Protein AF-A0A7Z9RYM2-F1 (afdb_monomer)

Structure (mmCIF, N/CA/C/O backbone):
data_AF-A0A7Z9RYM2-F1
#
_entry.id   AF-A0A7Z9RYM2-F1
#
loop_
_atom_site.group_PDB
_atom_site.id
_atom_site.type_symbol
_atom_site.label_atom_id
_atom_site.label_alt_id
_atom_site.label_comp_id
_atom_site.label_asym_id
_atom_site.label_entity_id
_atom_site.label_seq_id
_atom_site.pdbx_PDB_ins_code
_atom_site.Cartn_x
_atom_site.Cartn_y
_atom_site.Cartn_z
_atom_site.occupancy
_atom_site.B_iso_or_equiv
_atom_site.auth_seq_id
_atom_site.auth_comp_id
_atom_site.auth_asym_id
_atom_site.auth_atom_id
_atom_site.pdbx_PDB_model_num
ATOM 1 N N . MET A 1 1 ? 6.561 65.358 27.056 1.00 36.00 1 MET A N 1
ATOM 2 C CA . MET A 1 1 ? 5.420 65.462 26.122 1.00 36.00 1 MET A CA 1
ATOM 3 C C . MET A 1 1 ? 5.930 65.023 24.764 1.00 36.00 1 MET A C 1
ATOM 5 O O . MET A 1 1 ? 6.802 65.693 24.247 1.00 36.00 1 MET A O 1
ATOM 9 N N . THR A 1 2 ? 5.542 63.926 24.139 1.00 39.34 2 THR A N 1
ATOM 10 C CA . THR A 1 2 ? 4.632 62.817 24.451 1.00 39.34 2 THR A CA 1
ATOM 11 C C . THR A 1 2 ? 4.900 61.859 23.296 1.00 39.34 2 THR A C 1
ATOM 13 O O . THR A 1 2 ? 4.709 62.252 22.144 1.00 39.34 2 THR A O 1
ATOM 16 N N . GLU A 1 3 ? 5.381 60.656 23.595 1.00 46.50 3 GLU A N 1
ATOM 17 C CA . GLU A 1 3 ? 5.352 59.532 22.663 1.00 46.50 3 GLU A CA 1
ATOM 18 C C . GLU A 1 3 ? 3.903 59.323 22.202 1.00 46.50 3 GLU A C 1
ATOM 20 O O . GLU A 1 3 ? 2.984 59.235 23.017 1.00 46.50 3 GLU A O 1
ATOM 25 N N . LYS A 1 4 ? 3.683 59.285 20.887 1.00 50.16 4 LYS A N 1
ATOM 26 C CA . LYS A 1 4 ? 2.487 58.695 20.274 1.00 50.16 4 LYS A CA 1
ATOM 27 C C . LYS A 1 4 ? 2.997 57.466 19.523 1.00 50.16 4 LYS A C 1
ATOM 29 O O . LYS A 1 4 ? 3.645 57.612 18.495 1.00 50.16 4 LYS A O 1
ATOM 34 N N . ASN A 1 5 ? 3.023 56.318 20.195 1.00 50.38 5 ASN A N 1
ATOM 35 C CA . ASN A 1 5 ? 1.944 55.324 20.236 1.00 50.38 5 ASN A CA 1
ATOM 36 C C . ASN A 1 5 ? 1.678 54.725 18.841 1.00 50.38 5 ASN A C 1
ATOM 38 O O . ASN A 1 5 ? 0.742 55.118 18.147 1.00 50.38 5 ASN A O 1
ATOM 42 N N . GLN A 1 6 ? 2.556 53.796 18.442 1.00 50.62 6 GLN A N 1
ATOM 43 C CA . GLN A 1 6 ? 2.330 52.848 17.342 1.00 50.62 6 GLN A CA 1
ATOM 44 C C . GLN A 1 6 ? 1.588 51.581 17.813 1.00 50.62 6 GLN A C 1
ATOM 46 O O . GLN A 1 6 ? 1.206 50.759 16.984 1.00 50.62 6 GLN A O 1
ATOM 51 N N . ASP A 1 7 ? 1.315 51.445 19.114 1.00 54.62 7 ASP A N 1
ATOM 52 C CA . ASP A 1 7 ? 0.706 50.245 19.703 1.00 54.62 7 ASP A CA 1
ATOM 53 C C . ASP A 1 7 ? -0.801 50.132 19.406 1.00 54.62 7 ASP A C 1
ATOM 55 O O . ASP A 1 7 ? -1.383 49.052 19.439 1.00 54.62 7 ASP A O 1
ATOM 59 N N . SER A 1 8 ? -1.441 51.231 18.997 1.00 55.75 8 SER A N 1
ATOM 60 C CA . SER A 1 8 ? -2.890 51.280 18.761 1.00 55.75 8 SER A CA 1
ATOM 61 C C . SER A 1 8 ? -3.379 50.564 17.488 1.00 55.75 8 SER A C 1
ATOM 63 O O . SER A 1 8 ? -4.587 50.365 17.349 1.00 55.75 8 SER A O 1
ATOM 65 N N . LEU A 1 9 ? -2.497 50.208 16.547 1.00 42.03 9 LEU A N 1
ATOM 66 C CA . LEU A 1 9 ? -2.886 49.533 15.295 1.00 42.03 9 LEU A CA 1
ATOM 67 C C . LEU A 1 9 ? -2.979 48.007 15.448 1.00 42.03 9 LEU A C 1
ATOM 69 O O . LEU A 1 9 ? -3.822 47.385 14.805 1.00 42.03 9 LEU A O 1
ATOM 73 N N . TRP A 1 10 ? -2.174 47.420 16.337 1.00 45.66 10 TRP A N 1
ATOM 74 C CA . TRP A 1 10 ? -2.182 45.979 16.605 1.00 45.66 10 TRP A CA 1
ATOM 75 C C . TRP A 1 10 ? -3.321 45.556 17.539 1.00 45.66 10 TRP A C 1
ATOM 77 O O . TRP A 1 10 ? -3.885 44.481 17.354 1.00 45.66 10 TRP A O 1
ATOM 87 N N . ASP A 1 11 ? -3.737 46.424 18.466 1.00 50.88 11 ASP A N 1
ATOM 88 C CA . ASP A 1 11 ? -4.867 46.151 19.368 1.00 50.88 11 ASP A CA 1
ATOM 89 C C . ASP A 1 11 ? -6.241 46.220 18.672 1.00 50.88 11 ASP A C 1
ATOM 91 O O . ASP A 1 11 ? -7.191 45.562 19.100 1.00 50.88 11 ASP A O 1
ATOM 95 N N . ALA A 1 12 ? -6.363 46.982 17.577 1.00 46.72 12 ALA A N 1
ATOM 96 C CA . ALA A 1 12 ? -7.611 47.116 16.816 1.00 46.72 12 ALA A CA 1
ATOM 97 C C . ALA A 1 12 ? -7.874 45.934 15.863 1.00 46.72 12 ALA A C 1
ATOM 99 O O . ALA A 1 12 ? -9.014 45.700 15.452 1.00 46.72 12 ALA A O 1
ATOM 100 N N . MET A 1 13 ? -6.838 45.167 15.515 1.00 40.31 13 MET A N 1
ATOM 101 C CA . MET A 1 13 ? -6.955 43.995 14.651 1.00 40.31 13 MET A CA 1
ATOM 102 C C . MET A 1 13 ? -7.180 42.756 15.518 1.00 40.31 13 MET A C 1
ATOM 104 O O . MET A 1 13 ? -6.253 42.049 15.904 1.00 40.31 13 MET A O 1
ATOM 108 N N . GLY A 1 14 ? -8.453 42.535 15.858 1.00 40.47 14 GLY A N 1
ATOM 109 C CA . GLY A 1 14 ? -8.931 41.426 16.676 1.00 40.47 14 GLY A CA 1
ATOM 110 C C . GLY A 1 14 ? -8.252 40.090 16.358 1.00 40.47 14 GLY A C 1
ATOM 111 O O . GLY A 1 14 ? -8.149 39.665 15.210 1.00 40.47 14 GLY A O 1
ATOM 112 N N . LYS A 1 15 ? -7.807 39.435 17.432 1.00 49.34 15 LYS A N 1
ATOM 113 C CA . LYS A 1 15 ? -7.176 38.115 17.491 1.00 49.34 15 LYS A C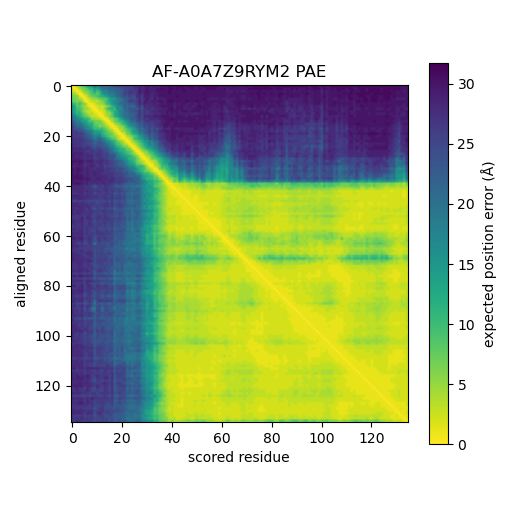A 1
ATOM 114 C C . LYS A 1 15 ? -7.877 37.078 16.599 1.00 49.34 15 LYS A C 1
ATOM 116 O O . LYS A 1 15 ? -8.761 36.361 17.058 1.00 49.34 15 LYS A O 1
ATOM 121 N N . VAL A 1 16 ? -7.385 36.895 15.379 1.00 40.94 16 VAL A N 1
ATOM 122 C CA . VAL A 1 16 ? -7.433 35.600 14.679 1.00 40.94 16 VAL A CA 1
ATOM 123 C C . VAL A 1 16 ? -6.015 35.037 14.692 1.00 40.94 16 VAL A C 1
ATOM 125 O O . VAL A 1 16 ? -5.371 34.821 13.673 1.00 40.94 16 VAL A O 1
ATOM 128 N N . GLY A 1 17 ? -5.483 34.894 15.907 1.00 33.31 17 GLY A N 1
ATOM 129 C CA . GLY A 1 17 ? -4.212 34.231 16.142 1.00 33.31 17 GLY A CA 1
ATOM 130 C C . GLY A 1 17 ? -4.414 32.731 15.995 1.00 33.31 17 GLY A C 1
ATOM 131 O O . GLY A 1 17 ? -5.124 32.119 16.795 1.00 33.31 17 GLY A O 1
ATOM 132 N N . PHE A 1 18 ? -3.792 32.155 14.968 1.00 36.81 18 PHE A N 1
ATOM 133 C CA . PHE A 1 18 ? -3.482 30.733 14.888 1.00 36.81 18 PHE A CA 1
ATOM 134 C C . PHE A 1 18 ? -2.916 30.305 16.247 1.00 36.81 18 PHE A C 1
ATOM 136 O O . PHE A 1 18 ? -1.897 30.837 16.689 1.00 36.81 18 PHE A O 1
ATOM 143 N N . ARG A 1 19 ? -3.627 29.428 16.967 1.00 32.28 19 ARG A N 1
ATOM 144 C CA . ARG A 1 19 ? -3.173 28.935 18.269 1.00 32.28 19 ARG A CA 1
ATOM 145 C C . ARG A 1 19 ? -1.926 28.088 18.038 1.00 32.28 19 ARG A C 1
ATOM 147 O O . ARG A 1 19 ? -2.026 26.890 17.810 1.00 32.28 19 ARG A O 1
ATOM 154 N N . SER A 1 20 ? -0.756 28.710 18.119 1.00 36.84 20 SER A N 1
ATOM 155 C CA . SER A 1 20 ? 0.515 28.023 18.303 1.00 36.84 20 SER A CA 1
ATOM 156 C C . SER A 1 20 ? 0.558 27.478 19.732 1.00 36.84 20 SER A C 1
ATOM 158 O O . SER A 1 20 ? 1.151 28.073 20.631 1.00 36.84 20 SER A O 1
ATOM 160 N N . GLY A 1 21 ? -0.146 26.369 19.963 1.00 35.84 21 GLY A N 1
ATOM 161 C CA . GLY A 1 21 ? 0.279 25.426 20.990 1.00 35.84 21 GLY A CA 1
ATOM 162 C C . GLY A 1 21 ? 1.589 24.773 20.536 1.00 35.84 21 GLY A C 1
ATOM 163 O O . GLY A 1 21 ? 1.847 24.737 19.329 1.00 35.84 21 GLY A O 1
ATOM 164 N N . PRO A 1 22 ? 2.437 24.289 21.454 1.00 28.05 22 PRO A N 1
ATOM 165 C CA . PRO A 1 22 ? 3.637 23.566 21.065 1.00 28.05 22 PRO A CA 1
ATOM 166 C C . PRO A 1 22 ? 3.219 22.354 20.224 1.00 28.05 22 PRO A C 1
ATOM 168 O O . PRO A 1 22 ? 2.550 21.447 20.715 1.00 28.05 22 PRO A O 1
ATOM 171 N N . SER A 1 23 ? 3.572 22.363 18.937 1.00 41.53 23 SER A N 1
ATOM 172 C CA . SER A 1 23 ? 3.578 21.146 18.136 1.00 41.53 23 SER A CA 1
ATOM 173 C C . SER A 1 23 ? 4.709 20.295 18.690 1.00 41.53 23 SER A C 1
ATOM 175 O O . SER A 1 23 ? 5.870 20.698 18.617 1.00 41.53 23 SER A O 1
ATOM 177 N N . ALA A 1 24 ? 4.376 19.147 19.274 1.00 35.91 24 ALA A N 1
ATOM 178 C CA . ALA A 1 24 ? 5.317 18.201 19.874 1.00 35.91 24 ALA A CA 1
ATOM 179 C C . ALA A 1 24 ? 6.258 17.523 18.848 1.00 35.91 24 ALA A C 1
ATOM 181 O O . ALA A 1 24 ? 6.787 16.452 19.110 1.00 35.91 24 ALA A O 1
ATOM 182 N N . ALA A 1 25 ? 6.452 18.126 17.673 1.00 37.41 25 ALA A N 1
ATOM 183 C CA . ALA A 1 25 ? 7.192 17.578 16.541 1.00 37.41 25 ALA A CA 1
ATOM 184 C C . ALA A 1 25 ? 8.546 18.276 16.302 1.00 37.41 25 ALA A C 1
ATOM 186 O O . ALA A 1 25 ? 9.075 18.208 15.199 1.00 37.41 25 ALA A O 1
ATOM 187 N N . ALA A 1 26 ? 9.097 19.002 17.283 1.00 35.72 26 ALA A N 1
ATOM 188 C CA . ALA A 1 26 ? 10.312 19.802 17.075 1.00 35.72 26 ALA A CA 1
ATOM 189 C C . ALA A 1 26 ? 11.419 19.608 18.125 1.00 35.72 26 ALA A C 1
ATOM 191 O O . ALA A 1 26 ? 12.342 20.419 18.182 1.00 35.72 26 ALA A O 1
ATOM 192 N N . GLU A 1 27 ? 11.382 18.538 18.921 1.00 30.59 27 GLU A N 1
ATOM 193 C CA . GLU A 1 27 ? 12.503 18.178 19.794 1.00 30.59 27 GLU A CA 1
ATOM 194 C C . GLU A 1 27 ? 12.971 16.760 19.486 1.00 30.59 27 GLU A C 1
ATOM 196 O O . GLU A 1 27 ? 12.289 15.798 19.811 1.00 30.59 27 GLU A O 1
ATOM 201 N N . GLY A 1 28 ? 14.136 16.671 18.832 1.00 37.41 28 GLY A N 1
ATOM 202 C CA . GLY A 1 28 ? 14.939 15.457 18.697 1.00 37.41 28 GLY A CA 1
ATOM 203 C C . GLY A 1 28 ? 14.164 14.241 18.208 1.00 37.41 28 GLY A C 1
ATOM 204 O O . GLY A 1 28 ? 13.765 13.409 19.016 1.00 37.41 28 GLY A O 1
ATOM 205 N N . GLU A 1 29 ? 14.006 14.104 16.890 1.00 40.94 29 GLU A N 1
ATOM 206 C CA . GLU A 1 29 ? 13.533 12.854 16.295 1.00 40.94 29 GLU A CA 1
ATOM 207 C C . GLU A 1 29 ? 14.544 11.743 16.617 1.00 40.94 29 GLU A C 1
ATOM 209 O O . GLU A 1 29 ? 15.560 11.562 15.944 1.00 40.94 29 GLU A O 1
ATOM 214 N N . ASP A 1 30 ? 14.293 11.045 17.722 1.00 37.03 30 ASP A N 1
ATOM 215 C CA . ASP A 1 30 ? 14.949 9.804 18.083 1.00 37.03 30 ASP A CA 1
ATOM 216 C C . ASP A 1 30 ? 14.731 8.830 16.925 1.00 37.03 30 ASP A C 1
ATOM 218 O O . ASP A 1 30 ? 13.631 8.319 16.713 1.00 37.03 30 ASP A O 1
ATOM 222 N N . LEU A 1 31 ? 15.787 8.595 16.143 1.00 40.34 31 LEU A N 1
ATOM 223 C CA . LEU A 1 31 ? 15.778 7.696 14.986 1.00 40.34 31 LEU A CA 1
ATOM 224 C C . LEU A 1 31 ? 15.384 6.255 15.370 1.00 40.34 31 LEU A C 1
ATOM 226 O O . LEU A 1 31 ? 15.121 5.436 14.491 1.00 40.34 31 LEU A O 1
ATOM 230 N N . CYS A 1 32 ? 15.316 5.938 16.668 1.00 39.62 32 CYS A N 1
ATOM 231 C CA . CYS A 1 32 ? 14.784 4.684 17.191 1.00 39.62 32 CYS A CA 1
ATOM 232 C C . CYS A 1 32 ? 13.243 4.601 17.141 1.00 39.62 32 CYS A C 1
ATOM 234 O O . CYS A 1 32 ? 12.702 3.511 17.313 1.00 39.62 32 CYS A O 1
ATOM 236 N N . GLN A 1 33 ? 12.532 5.710 16.889 1.00 37.50 33 GLN A N 1
ATOM 237 C CA . GLN A 1 33 ? 11.066 5.760 16.778 1.00 37.50 33 GLN A CA 1
ATOM 238 C C . GLN A 1 33 ? 10.528 5.530 15.362 1.00 37.50 33 GLN A C 1
ATOM 240 O O . GLN A 1 33 ? 9.332 5.707 15.145 1.00 37.50 33 GLN A O 1
ATOM 245 N N . ILE A 1 34 ? 11.359 5.111 14.399 1.00 41.78 34 ILE A N 1
ATOM 246 C CA . ILE A 1 34 ? 10.860 4.665 13.090 1.00 41.78 34 ILE A CA 1
ATOM 247 C C . ILE A 1 34 ? 9.964 3.440 13.334 1.00 41.78 34 ILE A C 1
ATOM 249 O O . ILE A 1 34 ? 10.485 2.370 13.676 1.00 41.78 34 ILE A O 1
ATOM 253 N N . PRO A 1 35 ? 8.631 3.551 13.192 1.00 43.62 35 PRO A N 1
ATOM 254 C CA . PRO A 1 35 ? 7.759 2.423 13.436 1.00 43.62 35 PRO A CA 1
ATOM 255 C C . PRO A 1 35 ? 7.994 1.418 12.308 1.00 43.62 35 PRO A C 1
ATOM 257 O O . PRO A 1 35 ? 7.864 1.747 11.133 1.00 43.62 35 PRO A O 1
ATOM 260 N N . ASP A 1 36 ? 8.307 0.177 12.675 1.00 52.78 36 ASP A N 1
ATOM 261 C CA . ASP A 1 36 ? 8.213 -0.984 11.784 1.00 52.78 36 ASP A CA 1
ATOM 262 C C . ASP A 1 36 ? 9.314 -1.148 10.710 1.00 52.78 36 ASP A C 1
ATOM 264 O O . ASP A 1 36 ? 9.071 -1.685 9.631 1.00 52.78 36 ASP A O 1
ATOM 268 N N . ALA A 1 37 ? 10.584 -0.867 11.036 1.00 47.84 37 ALA A N 1
ATOM 269 C CA . ALA A 1 37 ? 11.726 -1.400 10.261 1.00 47.84 37 ALA A CA 1
ATOM 270 C C . ALA A 1 37 ? 11.796 -2.957 10.241 1.00 47.84 37 ALA A C 1
ATOM 272 O O . ALA A 1 37 ? 12.763 -3.543 9.750 1.00 47.84 37 ALA A O 1
ATOM 273 N N . GLY A 1 38 ? 10.810 -3.654 10.821 1.00 52.81 38 GLY A N 1
ATOM 274 C CA . GLY A 1 38 ? 10.975 -4.986 11.393 1.00 52.81 38 GLY A CA 1
ATOM 275 C C . GLY A 1 38 ? 10.309 -6.153 10.669 1.00 52.81 38 GLY A C 1
ATOM 276 O O . GLY A 1 38 ? 10.721 -7.285 10.925 1.00 52.81 38 GLY A O 1
ATOM 277 N N . ASN A 1 39 ? 9.332 -5.957 9.773 1.00 67.44 39 ASN A N 1
ATOM 278 C CA . ASN A 1 39 ? 8.543 -7.097 9.270 1.00 67.44 39 ASN A CA 1
ATOM 279 C C . ASN A 1 39 ? 8.612 -7.384 7.760 1.00 67.44 39 ASN A C 1
ATOM 281 O O . ASN A 1 39 ? 7.756 -8.071 7.207 1.00 67.44 39 ASN A O 1
ATOM 285 N N . LEU A 1 40 ? 9.684 -6.960 7.087 1.00 78.44 40 LEU A N 1
ATOM 286 C CA . LEU A 1 40 ? 9.934 -7.304 5.676 1.00 78.44 40 LEU A CA 1
ATOM 287 C C . LEU A 1 40 ? 9.917 -8.816 5.394 1.00 78.44 40 LEU A C 1
ATOM 289 O O . LEU A 1 40 ? 9.597 -9.228 4.284 1.00 78.44 40 LEU A O 1
ATOM 293 N N . LYS A 1 41 ? 10.238 -9.655 6.390 1.00 83.56 41 LYS A N 1
ATOM 294 C CA . LYS A 1 41 ? 10.248 -11.121 6.245 1.00 83.56 41 LYS A CA 1
ATOM 295 C C . LYS A 1 41 ? 8.882 -11.700 5.872 1.00 83.56 41 LYS A C 1
ATOM 297 O O . LYS A 1 41 ? 8.843 -12.692 5.154 1.00 83.56 41 LYS A O 1
ATOM 302 N N . ASN A 1 42 ? 7.797 -11.085 6.343 1.00 87.56 42 ASN A N 1
ATOM 303 C CA . ASN A 1 42 ? 6.428 -11.533 6.080 1.00 87.56 42 ASN A CA 1
ATOM 304 C C . ASN A 1 42 ? 5.757 -10.751 4.941 1.00 87.56 42 ASN A C 1
ATOM 306 O O . ASN A 1 42 ? 4.577 -10.954 4.666 1.00 87.56 42 ASN A O 1
ATOM 310 N N . HIS A 1 43 ? 6.495 -9.860 4.278 1.00 92.00 43 HIS A N 1
ATOM 311 C CA . HIS A 1 43 ? 5.965 -9.052 3.192 1.00 92.00 43 HIS A CA 1
ATOM 312 C C . HIS A 1 43 ? 5.584 -9.944 1.991 1.00 92.00 43 HIS A C 1
ATOM 314 O O . HIS A 1 43 ? 6.415 -10.753 1.564 1.00 92.00 43 HIS A O 1
ATOM 320 N N . PRO A 1 44 ? 4.404 -9.777 1.359 1.00 92.69 44 PRO A N 1
ATOM 321 C CA . PRO A 1 44 ? 3.972 -10.616 0.228 1.00 92.69 44 PRO A CA 1
ATOM 322 C C . PRO A 1 44 ? 4.986 -10.651 -0.925 1.00 92.69 44 PRO A C 1
ATOM 324 O O . PRO A 1 44 ? 5.201 -11.669 -1.581 1.00 92.69 44 PRO A O 1
ATOM 327 N N . TYR A 1 45 ? 5.658 -9.523 -1.145 1.00 94.81 45 TYR A N 1
ATOM 328 C CA . TYR A 1 45 ? 6.659 -9.352 -2.202 1.00 94.81 45 TYR A CA 1
ATOM 329 C C . TYR A 1 45 ? 8.100 -9.695 -1.791 1.00 94.81 45 TYR A C 1
ATOM 331 O O . TYR A 1 45 ? 9.016 -9.508 -2.591 1.00 94.81 45 TYR A O 1
ATOM 339 N N . VAL A 1 46 ? 8.346 -10.204 -0.575 1.00 94.69 46 VAL A N 1
ATOM 340 C CA . VAL A 1 46 ? 9.708 -10.414 -0.031 1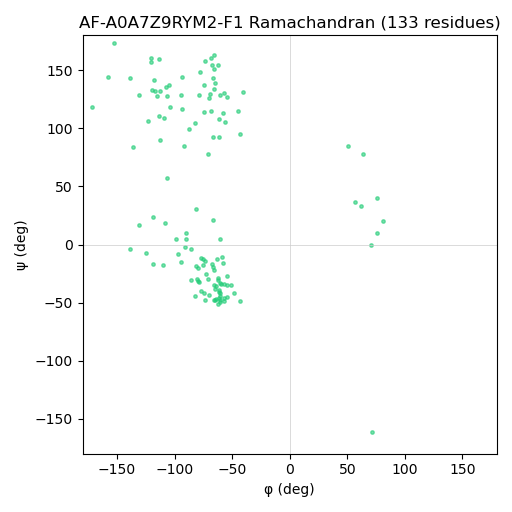.00 94.69 46 VAL A CA 1
ATOM 341 C C . VAL A 1 46 ? 10.631 -11.192 -0.978 1.00 94.69 46 VAL A C 1
ATOM 343 O O . VAL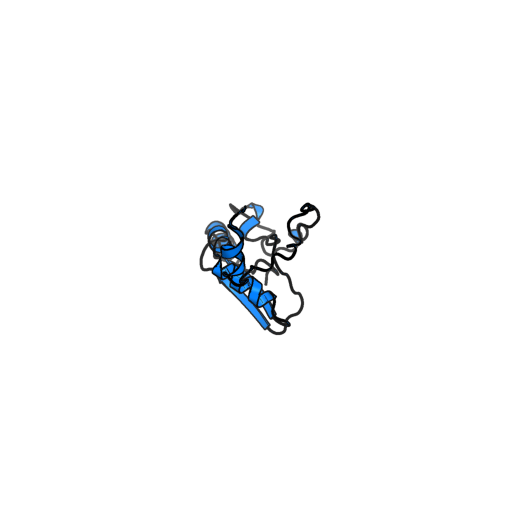 A 1 46 ? 11.817 -10.88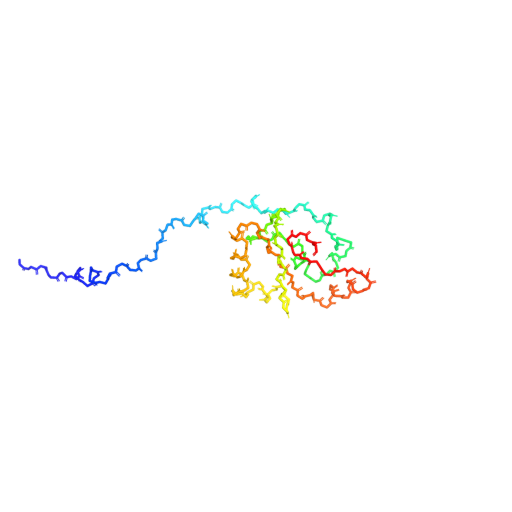5 -1.097 1.00 94.69 46 VAL A O 1
ATOM 346 N N . SER A 1 47 ? 10.076 -12.153 -1.722 1.00 95.38 47 SER A N 1
ATOM 347 C CA . SER A 1 47 ? 10.824 -12.999 -2.659 1.00 95.38 47 SER A CA 1
ATOM 348 C C . SER A 1 47 ? 11.381 -12.258 -3.882 1.00 95.38 47 SER A C 1
ATOM 350 O O . SER A 1 47 ? 12.269 -12.791 -4.550 1.00 95.38 47 SER A O 1
ATOM 352 N N . PHE A 1 48 ? 10.892 -11.051 -4.188 1.00 96.00 48 PHE A N 1
ATOM 353 C CA . PHE A 1 48 ? 11.300 -10.286 -5.371 1.00 96.00 48 PHE A CA 1
ATOM 354 C C . PHE A 1 48 ? 11.507 -8.786 -5.142 1.00 96.00 48 PHE A C 1
ATOM 356 O O . PHE A 1 48 ? 11.992 -8.128 -6.055 1.00 96.00 48 PHE A O 1
ATOM 363 N N . LEU A 1 49 ? 11.244 -8.245 -3.944 1.00 93.19 49 LEU A N 1
ATOM 364 C CA . LEU A 1 49 ? 11.482 -6.826 -3.619 1.00 93.19 49 LEU A CA 1
ATOM 365 C C . LEU A 1 49 ? 12.880 -6.343 -4.039 1.00 93.19 49 LEU A C 1
ATOM 367 O O . LEU A 1 49 ? 13.016 -5.267 -4.605 1.00 93.19 49 LEU A O 1
ATOM 371 N N . HIS A 1 50 ? 13.915 -7.161 -3.825 1.00 92.81 50 HIS A N 1
ATOM 372 C CA . HIS A 1 50 ? 15.307 -6.848 -4.181 1.00 92.81 50 HIS A CA 1
ATOM 373 C C . HIS A 1 50 ? 15.564 -6.672 -5.690 1.00 92.81 50 HIS A C 1
ATOM 375 O O . HIS A 1 50 ? 16.649 -6.242 -6.069 1.00 92.81 50 HIS A O 1
ATOM 381 N N . ARG A 1 51 ? 14.611 -7.052 -6.547 1.00 94.62 51 ARG A N 1
ATOM 382 C CA . ARG A 1 51 ? 14.696 -6.922 -8.010 1.00 94.62 51 ARG A CA 1
ATOM 383 C C . ARG A 1 51 ? 14.058 -5.637 -8.527 1.00 94.62 51 ARG A C 1
ATOM 385 O O . ARG A 1 51 ? 14.272 -5.298 -9.685 1.00 94.62 51 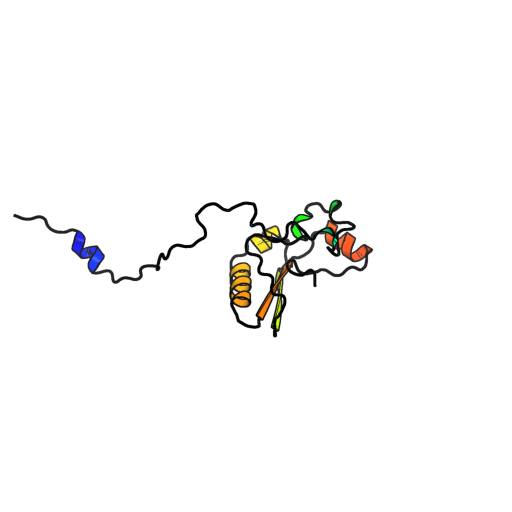ARG A O 1
ATOM 392 N N . LEU A 1 52 ? 13.260 -4.970 -7.695 1.00 95.12 52 LEU A N 1
ATOM 393 C CA . LEU A 1 52 ? 12.549 -3.752 -8.062 1.00 95.12 52 LEU A CA 1
ATOM 394 C C . LEU A 1 52 ? 13.505 -2.558 -8.045 1.00 95.12 52 LEU A C 1
ATOM 396 O O . LEU A 1 52 ? 14.411 -2.492 -7.214 1.00 95.12 52 LEU A O 1
ATOM 400 N N . GLU A 1 53 ? 13.267 -1.580 -8.914 1.00 93.94 53 GLU A N 1
ATOM 401 C CA . GLU A 1 53 ? 14.065 -0.353 -9.005 1.00 93.94 53 GLU A CA 1
ATOM 402 C C . GLU A 1 53 ? 14.031 0.438 -7.693 1.00 93.94 53 GLU A C 1
ATOM 404 O O . GLU A 1 53 ? 15.045 0.971 -7.242 1.00 93.94 53 GLU A O 1
ATOM 409 N N . LYS A 1 54 ? 12.848 0.518 -7.070 1.00 93.94 54 LYS A N 1
ATOM 410 C CA . LYS A 1 54 ? 12.632 1.207 -5.793 1.00 93.94 54 LYS A CA 1
ATOM 411 C C . LYS A 1 54 ? 11.749 0.367 -4.867 1.00 93.94 54 LYS A C 1
ATOM 413 O O . LYS A 1 54 ? 10.542 0.611 -4.798 1.00 93.94 54 LYS A O 1
ATOM 418 N N . PRO A 1 55 ? 12.323 -0.595 -4.121 1.00 92.19 55 PRO A N 1
ATOM 419 C CA . PRO A 1 55 ? 11.553 -1.459 -3.226 1.00 92.19 55 PRO A CA 1
ATOM 420 C C . PRO A 1 55 ? 10.797 -0.677 -2.151 1.00 92.19 55 PRO A C 1
ATOM 422 O O . PRO A 1 55 ? 9.673 -1.040 -1.823 1.00 92.19 55 PRO A O 1
ATOM 425 N N . GLY A 1 56 ? 11.366 0.435 -1.668 1.00 90.81 56 GLY A N 1
ATOM 426 C CA . GLY A 1 56 ? 10.752 1.284 -0.641 1.00 90.81 56 GLY A CA 1
ATOM 427 C C . GLY A 1 56 ? 9.374 1.851 -1.008 1.00 90.81 56 GLY A C 1
ATOM 428 O O . GLY A 1 56 ? 8.645 2.259 -0.117 1.00 90.81 56 GLY A O 1
ATOM 429 N N . ARG A 1 57 ? 8.979 1.828 -2.293 1.00 92.81 57 ARG A N 1
ATOM 430 C CA . ARG A 1 57 ? 7.620 2.199 -2.735 1.00 92.81 57 ARG A CA 1
ATOM 431 C C . ARG A 1 57 ? 6.534 1.248 -2.227 1.00 92.81 57 ARG A C 1
ATOM 433 O O . ARG A 1 57 ? 5.367 1.615 -2.250 1.00 92.81 57 ARG A O 1
ATOM 440 N N . TYR A 1 58 ? 6.907 0.022 -1.861 1.00 93.62 58 TYR A N 1
ATOM 441 C CA . TYR A 1 58 ? 5.964 -1.060 -1.573 1.00 93.62 58 TYR A CA 1
ATOM 442 C C . TYR A 1 58 ? 6.070 -1.578 -0.142 1.00 93.62 58 TYR A C 1
ATOM 444 O O . TYR A 1 58 ? 5.161 -2.254 0.315 1.00 93.62 58 TYR A O 1
ATOM 452 N N . THR A 1 59 ? 7.160 -1.277 0.567 1.00 91.06 59 THR A N 1
ATOM 453 C CA . THR A 1 59 ? 7.415 -1.837 1.901 1.00 91.06 59 THR A CA 1
ATOM 454 C C . THR A 1 59 ? 6.493 -1.278 2.977 1.00 91.06 59 THR A C 1
ATOM 456 O O . THR A 1 59 ? 6.224 -1.976 3.951 1.00 91.06 59 THR A O 1
ATOM 459 N N . GLY A 1 60 ? 6.037 -0.031 2.822 1.00 88.12 60 GLY A N 1
ATOM 460 C CA . GLY A 1 60 ? 5.383 0.719 3.891 1.00 88.12 60 GLY A CA 1
ATOM 461 C C . GLY A 1 60 ? 6.364 1.151 4.989 1.00 88.12 60 GLY A C 1
ATOM 462 O O . GLY A 1 60 ? 7.578 1.181 4.769 1.00 88.12 60 GLY A O 1
ATOM 463 N N . GLY A 1 61 ? 5.827 1.486 6.169 1.00 85.62 61 GLY A N 1
ATOM 464 C CA . GLY A 1 61 ? 6.615 1.900 7.345 1.00 85.62 61 GLY A CA 1
ATOM 465 C C . GLY A 1 61 ? 7.058 3.369 7.345 1.00 85.62 61 GLY A C 1
ATOM 466 O O . GLY A 1 61 ? 8.020 3.736 8.012 1.00 85.62 61 GLY A O 1
ATOM 467 N N . GLU A 1 62 ? 6.391 4.223 6.570 1.00 86.25 62 GLU A N 1
ATOM 468 C CA . GLU A 1 62 ? 6.705 5.652 6.515 1.00 86.25 62 GLU A CA 1
ATOM 469 C C . GLU A 1 62 ? 6.429 6.378 7.831 1.00 86.25 62 GLU A C 1
ATOM 471 O O . GLU A 1 62 ? 5.475 6.079 8.554 1.00 86.25 62 GLU A O 1
ATOM 476 N N . LEU A 1 63 ? 7.205 7.437 8.068 1.00 79.44 63 LEU A N 1
ATOM 477 C CA . LEU A 1 63 ? 6.880 8.429 9.082 1.00 79.44 63 LEU A CA 1
ATOM 478 C C . LEU A 1 63 ? 5.490 9.019 8.784 1.00 79.44 63 LEU A C 1
ATOM 480 O O . LEU A 1 63 ? 5.228 9.447 7.657 1.00 79.44 63 LEU A O 1
ATOM 484 N N . HIS A 1 64 ? 4.628 9.060 9.803 1.00 82.56 64 HIS A N 1
ATOM 485 C CA . HIS A 1 64 ? 3.201 9.430 9.737 1.00 82.56 64 HIS A CA 1
ATOM 486 C C . HIS A 1 64 ? 2.253 8.372 9.152 1.00 82.56 64 HIS A C 1
ATOM 488 O O . HIS A 1 64 ? 1.078 8.665 8.926 1.00 82.56 64 HIS A O 1
ATOM 494 N N . SER A 1 65 ? 2.723 7.143 8.935 1.00 86.69 65 SER A N 1
ATOM 495 C CA . SER A 1 65 ? 1.828 6.021 8.667 1.00 86.69 65 SER A CA 1
ATOM 496 C C . SER A 1 65 ? 1.038 5.656 9.929 1.00 86.69 65 SER A C 1
ATOM 498 O O . SER A 1 65 ? 1.607 5.465 11.005 1.00 86.69 65 SER A O 1
ATOM 500 N N . VAL A 1 66 ? -0.281 5.555 9.799 1.00 89.44 66 VAL A N 1
ATOM 501 C CA . VAL A 1 66 ? -1.205 5.134 10.851 1.00 89.44 66 VAL A CA 1
ATOM 502 C C . VAL A 1 66 ? -1.637 3.699 10.577 1.00 89.44 66 VAL A C 1
ATOM 504 O O . VAL A 1 66 ? -2.276 3.406 9.569 1.00 89.44 66 VAL A O 1
ATOM 507 N N . LYS A 1 67 ? -1.324 2.797 11.509 1.00 88.38 67 LYS A N 1
ATOM 508 C CA . LYS A 1 67 ? -1.714 1.386 11.444 1.00 88.38 67 LYS A CA 1
ATOM 509 C C . LYS A 1 67 ? -2.703 1.071 12.560 1.00 88.38 67 LYS A C 1
ATOM 511 O O . LYS A 1 67 ? -2.331 1.042 13.730 1.00 88.38 67 LYS A O 1
ATOM 516 N N . LYS A 1 68 ? -3.961 0.817 12.192 1.00 88.88 68 LYS A N 1
ATOM 517 C CA . LYS A 1 68 ? -5.023 0.387 13.117 1.00 88.88 68 LYS A CA 1
ATOM 518 C C . LYS A 1 68 ? -5.326 -1.095 12.907 1.00 88.88 68 LYS A C 1
ATOM 520 O O . LYS A 1 68 ? -5.567 -1.517 11.779 1.00 88.88 68 LYS A O 1
ATOM 525 N N . GLN A 1 69 ? -5.306 -1.888 13.978 1.00 82.44 69 GLN A N 1
ATOM 526 C CA . GLN A 1 69 ? -5.652 -3.314 13.898 1.00 82.44 69 GLN A CA 1
ATOM 527 C C . GLN A 1 69 ? -7.167 -3.524 13.815 1.00 82.44 69 GLN A C 1
ATOM 529 O O . GLN A 1 69 ? -7.628 -4.336 13.017 1.00 82.44 69 GLN A O 1
ATOM 534 N N . GLU A 1 70 ? -7.928 -2.744 14.580 1.00 85.69 70 GLU A N 1
ATOM 535 C CA . GLU A 1 70 ? -9.381 -2.853 14.685 1.00 85.69 70 GLU A CA 1
ATOM 536 C C . GLU A 1 70 ? -10.056 -1.623 14.068 1.00 85.69 70 GLU A C 1
ATOM 538 O O . GLU A 1 70 ? -9.653 -0.485 14.321 1.00 85.69 70 GLU A O 1
ATOM 543 N N . ALA A 1 71 ? -11.062 -1.863 13.227 1.00 93.06 71 ALA A N 1
ATOM 544 C CA . ALA A 1 71 ? -11.924 -0.844 12.641 1.00 93.06 71 ALA A CA 1
ATOM 545 C C . ALA A 1 71 ? -13.254 -1.470 12.204 1.00 93.06 71 ALA A C 1
ATOM 547 O O . ALA A 1 71 ? -13.287 -2.599 11.716 1.00 93.06 71 ALA A O 1
ATOM 548 N N . GLU A 1 72 ? -14.336 -0.714 12.347 1.00 96.56 72 GLU A N 1
ATOM 549 C CA . GLU A 1 72 ? -15.668 -1.055 11.845 1.00 96.56 72 GLU A CA 1
ATOM 550 C C . GLU A 1 72 ? -15.782 -0.779 10.340 1.00 96.56 72 GLU A C 1
ATOM 552 O O . GLU A 1 72 ? -16.471 -1.499 9.618 1.00 96.56 72 GLU A O 1
ATOM 557 N N . LEU A 1 73 ? -15.072 0.246 9.854 1.00 96.38 73 LEU A N 1
ATOM 558 C CA . LEU A 1 73 ? -15.041 0.640 8.450 1.00 96.38 73 LEU A CA 1
ATOM 559 C C . LEU A 1 73 ? -13.600 0.821 7.969 1.00 96.38 73 LEU A C 1
ATOM 561 O O . LEU A 1 73 ? -12.816 1.550 8.575 1.00 96.38 73 LEU A O 1
ATOM 565 N N . SER A 1 74 ? -13.264 0.176 6.852 1.00 95.88 74 SER A N 1
ATOM 566 C CA . SER A 1 74 ? -11.939 0.264 6.233 1.00 95.88 74 SER A CA 1
ATOM 567 C C . SER A 1 74 ? -12.015 0.922 4.858 1.00 95.88 74 SER A C 1
ATOM 569 O O . SER A 1 74 ? -12.779 0.494 3.994 1.00 95.88 74 SER A O 1
ATOM 571 N N . PHE A 1 75 ? -11.196 1.950 4.654 1.00 96.75 75 PHE A N 1
ATOM 572 C CA . PHE A 1 75 ? -10.983 2.619 3.379 1.00 96.75 75 PHE A CA 1
ATOM 573 C C . PHE A 1 75 ? -9.634 2.220 2.796 1.00 96.75 75 PHE A C 1
ATOM 575 O O . PHE A 1 75 ? -8.618 2.242 3.489 1.00 96.75 75 PHE A O 1
ATOM 582 N N . LEU A 1 76 ? -9.616 1.954 1.493 1.00 96.69 76 LEU A N 1
ATOM 583 C CA . LEU A 1 76 ? -8.391 1.894 0.709 1.00 96.69 76 LEU A CA 1
ATOM 584 C C . LEU A 1 76 ? -8.355 3.106 -0.219 1.00 96.69 76 LEU A C 1
ATOM 586 O O . LEU A 1 76 ? -9.125 3.205 -1.175 1.00 96.69 76 LEU A O 1
ATOM 590 N N . LEU A 1 77 ? -7.471 4.047 0.082 1.00 96.94 77 LEU A N 1
ATOM 591 C CA . LEU A 1 77 ? -7.221 5.208 -0.750 1.00 96.94 77 LEU A CA 1
ATOM 592 C C . LEU A 1 77 ? -6.263 4.804 -1.870 1.00 96.94 77 LEU A C 1
ATOM 594 O O . LEU A 1 77 ? -5.067 4.624 -1.647 1.00 96.94 77 LEU A O 1
ATOM 598 N N . ALA A 1 78 ? -6.802 4.651 -3.078 1.00 96.81 78 ALA A N 1
ATOM 599 C CA . ALA A 1 78 ? -6.027 4.333 -4.270 1.00 96.81 78 ALA A CA 1
ATOM 600 C C . ALA A 1 78 ? -5.644 5.609 -5.023 1.00 96.81 78 ALA A C 1
ATOM 602 O O . ALA A 1 78 ? -6.512 6.335 -5.513 1.00 96.81 78 ALA A O 1
ATOM 603 N N . PHE A 1 79 ? -4.345 5.882 -5.123 1.00 96.94 79 PHE A N 1
ATOM 604 C CA . PHE A 1 79 ? -3.829 6.985 -5.923 1.00 96.94 79 PHE A CA 1
ATOM 605 C C . PHE A 1 79 ? -3.443 6.483 -7.325 1.00 96.94 79 PHE A C 1
ATOM 607 O O . PHE A 1 79 ? -2.697 5.507 -7.431 1.00 96.94 79 PHE A O 1
ATOM 614 N N . PRO A 1 80 ? -3.912 7.125 -8.412 1.00 95.69 80 PRO A N 1
ATOM 615 C CA . PRO A 1 80 ? -3.754 6.623 -9.779 1.00 95.69 80 PRO A CA 1
ATOM 616 C C . PRO A 1 80 ? -2.372 6.932 -10.386 1.00 95.69 80 PRO A C 1
ATOM 618 O O . PRO A 1 80 ? -2.259 7.141 -11.589 1.00 95.69 80 PRO A O 1
ATOM 621 N N . ASP A 1 81 ? -1.328 7.005 -9.564 1.00 96.06 81 ASP A N 1
ATOM 622 C CA . ASP A 1 81 ? 0.044 7.280 -9.994 1.00 96.06 81 ASP A CA 1
ATOM 623 C C . ASP A 1 81 ? 1.038 6.652 -9.009 1.00 96.06 81 ASP A C 1
ATOM 625 O O . ASP A 1 81 ? 0.651 6.125 -7.959 1.00 96.06 81 ASP A O 1
ATOM 629 N N . VAL A 1 82 ? 2.322 6.716 -9.347 1.00 94.25 82 VAL A N 1
ATOM 630 C CA . VAL A 1 82 ? 3.407 6.175 -8.538 1.00 94.25 82 VAL A CA 1
ATOM 631 C C . VAL A 1 82 ? 3.508 6.856 -7.182 1.00 94.25 82 VAL A C 1
ATOM 633 O O . VAL A 1 82 ? 3.168 8.029 -6.994 1.00 94.25 82 VAL A O 1
ATOM 636 N N . TYR A 1 83 ? 4.064 6.096 -6.246 1.00 94.38 83 TYR A N 1
ATOM 637 C CA . TYR A 1 83 ? 4.295 6.483 -4.863 1.00 94.38 83 TYR A CA 1
ATOM 638 C C . TYR A 1 83 ? 4.857 7.903 -4.701 1.00 94.38 83 TYR A C 1
ATOM 640 O O . TYR A 1 83 ? 4.316 8.687 -3.932 1.00 94.38 83 TYR A O 1
ATOM 648 N N . GLU A 1 84 ? 5.893 8.288 -5.446 1.00 92.75 84 GLU A N 1
ATOM 649 C CA . GLU A 1 84 ? 6.519 9.608 -5.293 1.00 92.75 84 GLU A CA 1
ATOM 650 C C . GLU A 1 84 ? 5.583 10.774 -5.646 1.00 92.75 84 GLU A C 1
ATOM 652 O O . GLU A 1 84 ? 5.616 11.825 -4.995 1.00 92.75 84 GLU A O 1
ATOM 657 N N . ILE A 1 85 ? 4.728 10.582 -6.654 1.00 94.25 85 ILE A N 1
ATOM 658 C CA . ILE A 1 85 ? 3.744 11.585 -7.068 1.00 94.25 85 ILE A CA 1
ATOM 659 C C . ILE A 1 85 ? 2.624 11.649 -6.032 1.00 94.25 85 ILE A C 1
ATOM 661 O O . ILE A 1 85 ? 2.294 12.727 -5.533 1.00 94.25 85 ILE A O 1
ATOM 665 N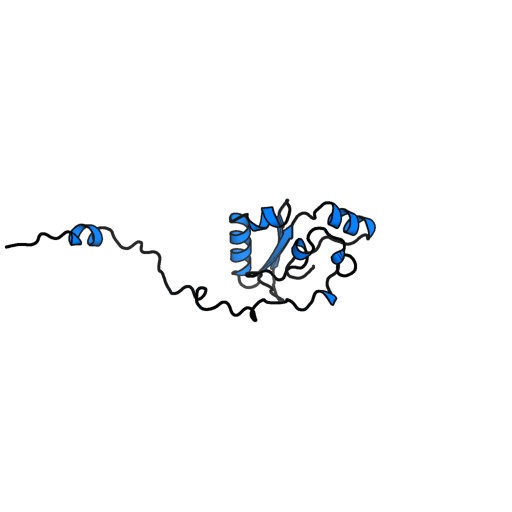 N . GLY A 1 86 ? 2.095 10.493 -5.634 1.00 93.00 86 GLY A N 1
ATOM 666 C CA . GLY A 1 86 ? 1.019 10.418 -4.654 1.00 93.00 86 GLY A CA 1
ATOM 667 C C . GLY A 1 86 ? 1.428 10.882 -3.251 1.00 93.00 86 GLY A C 1
ATOM 668 O O . GLY A 1 86 ? 0.659 11.563 -2.574 1.00 93.00 86 GLY A O 1
ATOM 669 N N . MET A 1 87 ? 2.666 10.628 -2.831 1.00 90.12 87 MET A N 1
ATOM 670 C CA . MET A 1 87 ? 3.220 11.150 -1.578 1.00 90.12 87 MET A CA 1
ATOM 671 C C . MET A 1 87 ? 3.401 12.661 -1.577 1.00 90.12 87 MET A C 1
ATOM 673 O O . MET A 1 87 ? 3.486 13.264 -0.511 1.00 90.12 87 MET A O 1
ATOM 677 N N . SER A 1 88 ? 3.439 13.305 -2.736 1.00 91.12 88 SER A N 1
ATOM 678 C CA . SER A 1 88 ? 3.496 14.764 -2.827 1.00 91.12 88 SER A CA 1
ATOM 679 C C . SER A 1 88 ? 2.097 15.394 -2.903 1.00 91.12 88 SER A C 1
ATOM 681 O O . SER A 1 88 ? 1.967 16.618 -2.897 1.00 91.12 88 SER A O 1
ATOM 683 N N . HIS A 1 89 ? 1.031 14.583 -2.921 1.00 95.00 89 HIS A N 1
ATOM 684 C CA . HIS A 1 89 ? -0.341 15.050 -3.090 1.00 95.00 89 HIS A CA 1
ATOM 685 C C . HIS A 1 89 ? -1.002 15.441 -1.755 1.00 95.00 89 HIS A C 1
ATOM 687 O O . HIS A 1 89 ? -1.523 14.606 -1.010 1.00 95.00 89 HIS A O 1
ATOM 693 N N . LEU A 1 90 ? -1.033 16.745 -1.457 1.00 94.19 90 LEU A N 1
ATOM 694 C CA . LEU A 1 90 ? -1.527 17.278 -0.179 1.00 94.19 90 LEU A CA 1
ATOM 695 C C . LEU A 1 90 ? -2.971 16.864 0.141 1.00 94.19 90 LEU A C 1
ATOM 697 O O . LEU A 1 90 ? -3.242 16.408 1.248 1.00 94.19 90 LEU A O 1
ATOM 701 N N . GLY A 1 91 ? -3.892 16.961 -0.822 1.00 94.69 91 GLY A N 1
ATOM 702 C CA . GLY A 1 91 ? -5.292 16.584 -0.592 1.00 94.69 91 GLY A CA 1
ATOM 703 C C . GLY A 1 91 ? -5.465 15.104 -0.231 1.00 94.69 91 GLY A C 1
ATOM 704 O O . GLY A 1 91 ? -6.355 14.751 0.534 1.00 94.69 91 GLY A O 1
ATOM 705 N N . PHE A 1 92 ? -4.564 14.248 -0.721 1.00 94.88 92 PHE A N 1
ATOM 706 C CA . PHE A 1 92 ? -4.589 12.814 -0.439 1.00 94.88 92 PHE A CA 1
ATOM 707 C C . PHE A 1 92 ? -4.112 12.534 0.990 1.00 94.88 92 PHE A C 1
ATOM 709 O O . PHE A 1 92 ? -4.752 11.781 1.718 1.00 94.88 92 PHE A O 1
ATOM 716 N N . LYS A 1 93 ? -3.049 13.225 1.427 1.00 93.25 93 LYS A N 1
ATOM 717 C CA . LYS A 1 93 ? -2.569 13.195 2.818 1.00 93.25 93 LYS A CA 1
ATOM 718 C C . LYS A 1 93 ? -3.613 13.697 3.811 1.00 93.25 93 LYS A C 1
ATOM 720 O O . LYS A 1 93 ? -3.809 13.076 4.848 1.00 93.25 93 LYS A O 1
ATOM 725 N N . ILE A 1 94 ? -4.287 14.800 3.483 1.00 95.25 94 ILE A N 1
ATOM 726 C CA . ILE A 1 94 ? -5.350 15.372 4.317 1.00 95.25 94 ILE A CA 1
ATOM 727 C C . ILE A 1 94 ? -6.495 14.366 4.478 1.00 95.25 94 ILE A C 1
ATOM 729 O O . ILE A 1 94 ? -6.921 14.105 5.598 1.00 95.25 94 ILE A O 1
ATOM 733 N N . LEU A 1 95 ? -6.953 13.755 3.379 1.00 96.44 95 LEU A N 1
ATOM 734 C CA . LEU A 1 95 ? -8.007 12.741 3.425 1.00 96.44 95 LEU A CA 1
ATOM 735 C C . LEU A 1 95 ? -7.589 11.520 4.254 1.00 96.44 95 LEU A C 1
ATOM 737 O O . LEU A 1 95 ? -8.354 11.064 5.098 1.00 96.44 95 LEU A O 1
ATOM 741 N N . TYR A 1 96 ? -6.371 11.022 4.040 1.00 96.50 96 TYR A N 1
ATOM 742 C CA . TYR A 1 96 ? -5.807 9.911 4.803 1.00 96.50 96 TYR A CA 1
ATOM 743 C C . TYR A 1 96 ? -5.770 10.195 6.309 1.00 96.50 96 TYR A C 1
ATOM 745 O O . TYR A 1 96 ? -6.227 9.366 7.094 1.00 96.50 96 TYR A O 1
ATOM 753 N N . SER A 1 97 ? -5.265 11.369 6.704 1.00 95.44 97 SER A N 1
ATOM 754 C CA . SER A 1 97 ? -5.203 11.779 8.110 1.00 95.44 97 SER A CA 1
ATOM 755 C C . SER A 1 97 ? -6.602 11.891 8.701 1.00 95.44 97 SER A C 1
ATOM 757 O O . SER A 1 97 ? -6.886 11.255 9.706 1.00 95.44 97 SER A O 1
ATOM 759 N N . HIS A 1 98 ? -7.508 12.617 8.040 1.00 96.56 98 HIS A N 1
ATOM 760 C CA . HIS A 1 98 ? -8.858 12.825 8.557 1.00 96.56 98 HIS A CA 1
ATOM 761 C C . HIS A 1 98 ? -9.647 11.528 8.712 1.00 96.56 98 HIS A C 1
ATOM 763 O O . HIS A 1 98 ? -10.340 11.367 9.710 1.00 96.56 98 HIS A O 1
ATOM 769 N N . LEU A 1 99 ? -9.546 10.592 7.764 1.00 96.75 99 LEU A N 1
ATOM 770 C CA . LEU A 1 99 ? -10.197 9.288 7.905 1.00 96.75 99 LEU A CA 1
ATOM 771 C C . LEU A 1 99 ? -9.612 8.493 9.076 1.00 96.75 99 LEU A C 1
ATOM 773 O O . LEU A 1 99 ? -10.355 7.842 9.804 1.00 96.75 99 LEU A O 1
ATOM 777 N N . ASN A 1 100 ? -8.297 8.567 9.282 1.00 96.12 100 ASN A N 1
ATOM 778 C CA . ASN A 1 100 ? -7.640 7.915 10.409 1.00 96.12 100 ASN A CA 1
ATOM 779 C C . ASN A 1 100 ? -7.825 8.650 11.751 1.00 96.12 100 ASN A C 1
ATOM 781 O O . ASN A 1 100 ? -7.569 8.042 12.786 1.00 96.12 100 ASN A O 1
ATOM 785 N N . ASP A 1 101 ? -8.332 9.882 11.779 1.00 95.69 101 ASP A N 1
ATOM 786 C CA . ASP A 1 101 ? -8.715 10.570 13.021 1.00 95.69 101 ASP A CA 1
ATOM 787 C C . ASP A 1 101 ? -10.105 10.141 13.527 1.00 95.69 101 ASP A C 1
ATOM 789 O O . ASP A 1 101 ? -10.428 10.324 14.700 1.00 95.69 101 ASP A O 1
ATOM 793 N N . LEU A 1 102 ? -10.937 9.551 12.661 1.00 96.25 102 LEU A N 1
ATOM 794 C CA . LEU A 1 102 ? -12.265 9.068 13.036 1.00 96.25 102 LEU A CA 1
ATOM 795 C C . LEU A 1 102 ? -12.175 7.770 13.856 1.00 96.25 102 LEU A C 1
ATOM 797 O O . LEU A 1 102 ? -11.416 6.843 13.540 1.00 96.25 102 LEU A O 1
ATOM 801 N N . GLU A 1 103 ? -12.988 7.693 14.910 1.00 95.44 103 GLU A N 1
ATOM 802 C CA . GLU A 1 103 ? -13.162 6.481 15.711 1.00 95.44 103 GLU A CA 1
ATOM 803 C C . GLU A 1 103 ? -13.801 5.370 14.863 1.00 95.44 103 GLU A C 1
ATOM 805 O O . GLU A 1 103 ? -14.667 5.630 14.029 1.00 95.44 103 GLU A O 1
ATOM 810 N N . GLY A 1 104 ? -13.325 4.133 15.024 1.00 95.50 104 GLY A N 1
ATOM 811 C CA . GLY A 1 104 ? -13.824 2.978 14.270 1.00 95.50 104 GLY A CA 1
ATOM 812 C C . GLY A 1 104 ? -13.464 2.955 12.776 1.00 95.50 104 GLY A C 1
ATOM 813 O O . GLY A 1 104 ? -13.813 1.993 12.095 1.00 95.50 104 GLY A O 1
ATOM 814 N N . VAL A 1 105 ? -12.749 3.954 12.246 1.00 96.69 105 VAL A N 1
ATOM 815 C CA . VAL A 1 105 ? -12.355 4.012 10.828 1.00 96.69 105 VAL A CA 1
ATOM 816 C C . VAL A 1 105 ? -10.862 3.748 10.659 1.00 96.69 105 VAL A C 1
ATOM 818 O O . VAL A 1 105 ? -10.034 4.315 11.374 1.00 96.69 105 VAL A O 1
ATOM 821 N N . ARG A 1 106 ? -10.508 2.926 9.670 1.00 96.50 106 ARG A N 1
ATOM 822 C CA . ARG A 1 106 ? -9.134 2.720 9.194 1.00 96.50 106 ARG A CA 1
ATOM 823 C C . ARG A 1 106 ? -9.025 3.178 7.750 1.00 96.50 106 ARG A C 1
ATOM 825 O O . ARG A 1 106 ? -9.853 2.795 6.931 1.00 96.50 106 ARG A O 1
ATOM 832 N N . ALA A 1 107 ? -8.004 3.961 7.426 1.00 96.62 107 ALA A N 1
ATOM 833 C CA . ALA A 1 107 ? -7.662 4.263 6.042 1.00 96.62 107 ALA A CA 1
ATOM 834 C C . ALA A 1 107 ? -6.249 3.784 5.726 1.00 96.62 107 ALA A C 1
ATOM 836 O O . ALA A 1 107 ? -5.310 4.04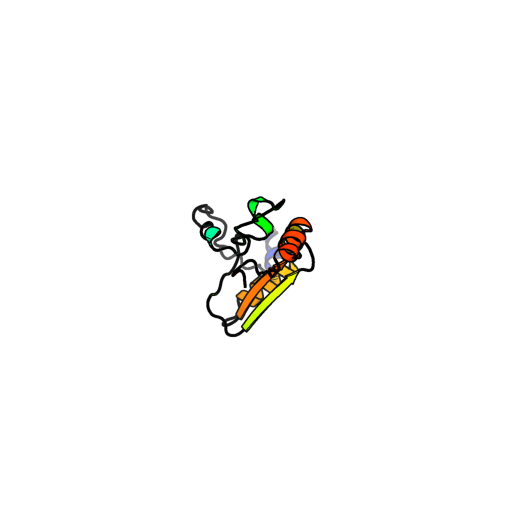4 6.475 1.00 96.62 107 ALA A O 1
ATOM 837 N N . GLU A 1 108 ? -6.123 3.108 4.595 1.00 96.25 108 GLU A N 1
ATOM 838 C CA . GLU A 1 108 ? -4.876 2.581 4.054 1.00 96.25 108 GLU A CA 1
ATOM 839 C C . GLU A 1 108 ? -4.620 3.181 2.677 1.00 96.25 108 GLU A C 1
ATOM 841 O O . GLU A 1 108 ? -5.533 3.702 2.032 1.00 96.25 108 GLU A O 1
ATOM 846 N N . ARG A 1 109 ? -3.374 3.134 2.220 1.00 96.25 109 ARG A N 1
ATOM 847 C CA . ARG A 1 109 ? -2.943 3.740 0.963 1.00 96.25 109 ARG A CA 1
ATOM 848 C C . ARG A 1 109 ? -2.433 2.6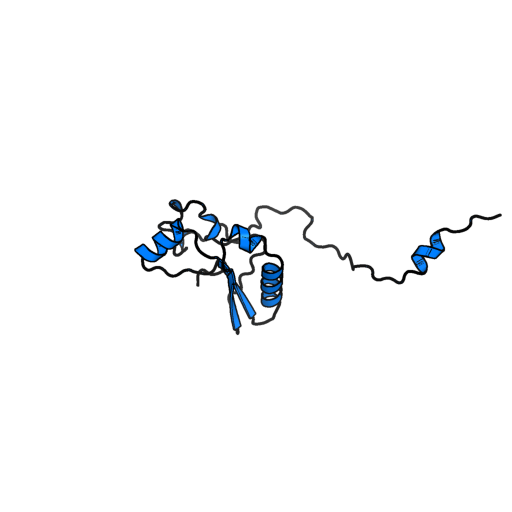74 0.014 1.00 96.25 109 ARG A C 1
ATOM 850 O O . ARG A 1 109 ? -1.731 1.745 0.408 1.00 96.25 109 ARG A O 1
ATOM 857 N N . VAL A 1 110 ? -2.747 2.859 -1.260 1.00 96.81 110 VAL A N 1
ATOM 858 C CA . VAL A 1 110 ? -2.162 2.102 -2.362 1.00 96.81 110 VAL A CA 1
ATOM 859 C C . VAL A 1 110 ? -1.872 3.044 -3.525 1.00 96.81 110 VAL A C 1
ATOM 861 O O . VAL A 1 110 ? -2.620 3.986 -3.791 1.00 96.81 110 VAL A O 1
ATOM 864 N N . TYR A 1 111 ? -0.765 2.791 -4.210 1.00 96.88 111 TYR A N 1
ATOM 865 C CA . TYR A 1 111 ? -0.294 3.567 -5.354 1.00 96.88 111 TYR A CA 1
ATOM 866 C C . TYR A 1 111 ? -0.202 2.661 -6.575 1.00 96.88 111 TYR A C 1
ATOM 868 O O . TYR A 1 111 ? -0.069 1.441 -6.437 1.00 96.88 111 TYR A O 1
ATOM 876 N N . ALA A 1 112 ? -0.245 3.245 -7.771 1.00 97.19 112 ALA A N 1
ATOM 877 C CA . ALA A 1 112 ? -0.033 2.474 -8.987 1.00 97.19 112 ALA A CA 1
ATOM 878 C C . ALA A 1 112 ? 1.374 1.841 -8.957 1.00 97.19 112 ALA A C 1
ATOM 880 O O . ALA A 1 112 ? 2.358 2.549 -8.697 1.00 97.19 112 ALA A O 1
ATOM 881 N N . PRO A 1 113 ? 1.500 0.521 -9.193 1.00 96.75 113 PRO A N 1
ATOM 882 C CA . PRO A 1 113 ? 2.803 -0.112 -9.254 1.00 96.75 113 PRO A CA 1
ATOM 883 C C . PRO A 1 113 ? 3.559 0.407 -10.474 1.00 96.75 113 PRO A C 1
ATOM 885 O O . PRO A 1 113 ? 2.986 0.638 -11.537 1.00 96.75 113 PRO A O 1
ATOM 888 N N . TRP A 1 114 ? 4.867 0.574 -10.322 1.00 97.12 114 TRP A N 1
ATOM 889 C CA . TRP A 1 114 ? 5.740 0.810 -11.464 1.00 97.12 114 TRP A CA 1
ATOM 890 C C . TRP A 1 114 ? 5.826 -0.445 -12.341 1.00 97.12 114 TRP A C 1
ATOM 892 O O . TRP A 1 114 ? 5.513 -1.548 -11.888 1.00 97.12 114 TRP A O 1
ATOM 902 N N . VAL A 1 115 ? 6.250 -0.277 -13.595 1.00 97.25 115 VAL A N 1
ATOM 903 C CA . VAL A 1 115 ? 6.201 -1.323 -14.634 1.00 97.25 115 VAL A CA 1
ATOM 904 C C . VAL A 1 115 ? 6.958 -2.596 -14.225 1.00 97.25 115 VAL A C 1
ATOM 906 O O . VAL A 1 115 ? 6.541 -3.705 -14.557 1.00 97.25 115 VAL A O 1
ATOM 909 N N . ASP A 1 116 ? 8.050 -2.457 -13.473 1.00 96.62 116 ASP A N 1
ATOM 910 C CA . ASP A 1 116 ? 8.844 -3.571 -12.945 1.00 96.62 116 ASP A CA 1
ATOM 911 C C . ASP A 1 116 ? 8.067 -4.410 -11.914 1.00 96.62 116 ASP A C 1
ATOM 913 O O . ASP A 1 116 ? 8.010 -5.637 -12.016 1.00 96.62 116 ASP A O 1
ATOM 917 N N . CYS A 1 117 ? 7.418 -3.752 -10.953 1.00 97.25 117 CYS A N 1
ATOM 918 C CA . CYS A 1 117 ? 6.599 -4.394 -9.934 1.00 97.25 117 CYS A CA 1
ATOM 919 C C . CYS A 1 117 ? 5.322 -4.966 -10.544 1.00 97.25 117 CYS A C 1
ATOM 921 O O . CYS A 1 117 ? 4.984 -6.113 -10.275 1.00 97.25 117 CYS A O 1
ATOM 923 N N . GLU A 1 118 ? 4.652 -4.220 -11.426 1.00 97.31 118 GLU A N 1
ATOM 924 C CA . GLU A 1 118 ? 3.471 -4.697 -12.146 1.00 97.31 118 GLU A CA 1
ATOM 925 C C . GLU A 1 118 ? 3.767 -6.007 -12.884 1.00 97.31 118 GLU A C 1
ATOM 927 O O . GLU A 1 118 ? 2.992 -6.962 -12.791 1.00 97.31 118 GLU A O 1
ATOM 932 N N . LYS A 1 119 ? 4.911 -6.082 -13.572 1.00 98.00 119 LYS A N 1
ATOM 933 C CA . LYS A 1 119 ? 5.350 -7.298 -14.253 1.00 98.00 119 LYS A CA 1
ATOM 934 C C . LYS A 1 119 ? 5.529 -8.460 -13.274 1.00 98.00 119 LYS A C 1
ATOM 936 O O . LYS A 1 119 ? 4.996 -9.537 -13.522 1.00 98.00 119 LYS A O 1
ATOM 941 N N . GLU A 1 120 ? 6.241 -8.257 -12.165 1.00 97.94 120 GLU A N 1
ATOM 942 C CA . GLU A 1 120 ? 6.433 -9.304 -11.150 1.00 97.94 120 GLU A CA 1
ATOM 943 C C . GLU A 1 120 ? 5.099 -9.762 -10.533 1.00 97.94 120 GLU A C 1
ATOM 945 O O . GLU A 1 120 ? 4.901 -10.961 -10.337 1.00 97.94 120 GLU A O 1
ATOM 950 N N . LEU A 1 121 ? 4.157 -8.846 -10.281 1.00 97.81 121 LEU A N 1
ATOM 951 C CA . LEU A 1 121 ? 2.822 -9.179 -9.772 1.00 97.81 121 LEU A CA 1
ATOM 952 C C . LEU A 1 121 ? 2.029 -10.022 -10.773 1.00 97.81 121 LEU A C 1
ATOM 954 O O . LEU A 1 121 ? 1.471 -11.055 -10.401 1.00 97.81 121 LEU A O 1
ATOM 958 N N . ARG A 1 122 ? 2.017 -9.621 -12.050 1.00 97.88 122 ARG A N 1
ATOM 959 C CA . ARG A 1 122 ? 1.311 -10.338 -13.121 1.00 97.88 122 ARG A CA 1
ATOM 960 C C . ARG A 1 122 ? 1.896 -11.725 -13.364 1.00 97.88 122 ARG A C 1
ATOM 962 O O . ARG A 1 122 ? 1.140 -12.691 -13.396 1.00 97.88 122 ARG A O 1
ATOM 969 N N . ASP A 1 123 ? 3.218 -11.832 -13.476 1.00 98.00 123 ASP A N 1
ATOM 970 C CA . ASP A 1 123 ? 3.908 -13.103 -13.730 1.00 98.00 123 ASP A CA 1
A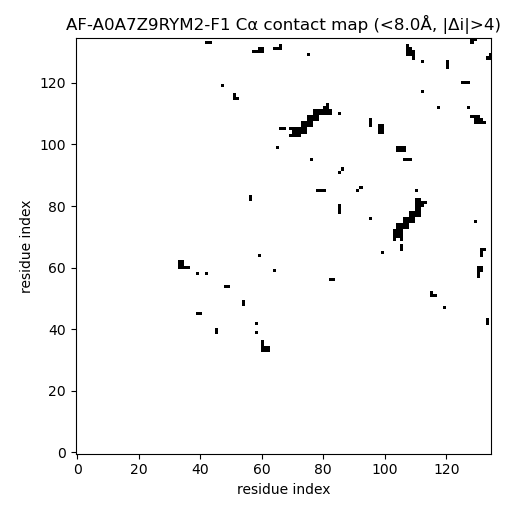TOM 971 C C . ASP A 1 123 ? 3.694 -14.116 -12.595 1.00 98.00 123 ASP A C 1
ATOM 973 O O . ASP A 1 123 ? 3.687 -15.325 -12.824 1.00 98.00 123 ASP A O 1
ATOM 977 N N . ARG A 1 124 ? 3.514 -13.627 -11.362 1.00 97.44 124 ARG A N 1
ATOM 978 C CA . ARG A 1 124 ? 3.322 -14.455 -10.162 1.00 97.44 124 ARG A CA 1
ATOM 979 C C . ARG A 1 124 ? 1.858 -14.646 -9.771 1.00 97.44 124 ARG A C 1
ATOM 981 O O . ARG A 1 124 ? 1.591 -15.422 -8.857 1.00 97.44 124 ARG A O 1
ATOM 988 N N . GLY A 1 125 ? 0.926 -13.940 -10.412 1.00 97.19 125 GLY A N 1
ATOM 989 C CA . GLY A 1 125 ? -0.487 -13.932 -10.025 1.00 97.19 125 GLY A CA 1
ATOM 990 C C . GLY A 1 125 ? -0.728 -13.378 -8.616 1.00 97.19 125 GLY A C 1
ATOM 991 O O . GLY A 1 125 ? -1.621 -13.857 -7.920 1.00 97.19 125 GLY A O 1
ATOM 992 N N . LEU A 1 126 ? 0.085 -12.413 -8.174 1.00 96.81 126 LEU A N 1
ATOM 993 C CA . LEU A 1 126 ? -0.038 -11.786 -6.856 1.00 96.81 126 LEU A CA 1
ATOM 994 C C . LEU A 1 126 ? -0.893 -10.510 -6.926 1.00 96.81 126 LEU A C 1
ATOM 996 O O . LEU A 1 126 ? -0.815 -9.779 -7.917 1.00 96.81 126 LEU A O 1
ATOM 1000 N N . PRO A 1 127 ? -1.693 -10.217 -5.885 1.00 96.12 127 PRO A N 1
ATOM 1001 C CA . PRO A 1 127 ? -2.460 -8.981 -5.819 1.00 96.12 127 PRO A CA 1
ATOM 1002 C C . PRO A 1 127 ? -1.556 -7.782 -5.522 1.00 96.12 127 PRO A C 1
ATOM 1004 O O . PRO A 1 127 ? -0.479 -7.932 -4.945 1.00 96.12 127 PRO A O 1
ATOM 1007 N N . LEU A 1 128 ? -2.041 -6.590 -5.875 1.00 96.19 128 LEU A N 1
ATOM 1008 C CA . LEU A 1 128 ? -1.517 -5.340 -5.340 1.00 96.19 128 LEU A CA 1
ATOM 1009 C C . LEU A 1 128 ? -2.085 -5.123 -3.931 1.00 96.19 128 LEU A C 1
ATOM 1011 O O . LEU A 1 128 ? -3.301 -5.183 -3.766 1.00 96.19 128 LEU A O 1
ATOM 1015 N N . VAL A 1 129 ? -1.218 -4.852 -2.958 1.00 95.81 129 VAL A N 1
ATOM 1016 C CA . VAL A 1 129 ? -1.580 -4.681 -1.543 1.00 95.81 129 VAL A CA 1
ATOM 1017 C C . VAL A 1 129 ? -1.367 -3.251 -1.044 1.00 95.81 129 VAL A C 1
ATOM 1019 O O . VAL A 1 129 ? -0.597 -2.488 -1.638 1.00 95.81 129 VAL A O 1
ATOM 1022 N N . SER A 1 130 ? -2.031 -2.897 0.058 1.00 95.12 130 SER A N 1
ATOM 1023 C CA . SER A 1 130 ? -1.836 -1.619 0.758 1.00 95.12 130 SER A CA 1
ATOM 1024 C C . SER A 1 130 ? -0.446 -1.466 1.394 1.00 95.12 130 SER A C 1
ATOM 1026 O O . SER A 1 130 ? 0.259 -2.450 1.611 1.00 95.12 130 SER A O 1
ATOM 1028 N N . LEU A 1 131 ? -0.048 -0.239 1.749 1.00 93.69 131 LEU A N 1
ATOM 1029 C CA . LEU A 1 131 ? 1.236 0.020 2.419 1.00 93.69 131 LEU A CA 1
ATOM 1030 C C . LEU A 1 131 ? 1.224 -0.259 3.928 1.00 93.69 131 LEU A C 1
ATOM 1032 O O . LEU A 1 131 ? 2.265 -0.571 4.502 1.00 93.69 131 LEU A O 1
ATOM 1036 N N . GLU A 1 132 ? 0.082 -0.113 4.596 1.00 93.31 132 GLU A N 1
ATOM 1037 C CA . GLU A 1 132 ? -0.011 -0.192 6.057 1.00 93.31 132 GLU A CA 1
ATOM 1038 C C . GLU A 1 132 ? -0.085 -1.637 6.571 1.00 93.31 132 GLU A C 1
ATOM 1040 O O . GLU A 1 132 ? 0.568 -1.992 7.565 1.00 93.31 132 GLU A O 1
ATOM 1045 N N . SER A 1 133 ? -0.903 -2.470 5.923 1.00 90.94 133 SER A N 1
ATOM 1046 C CA . SER A 1 133 ? -1.206 -3.828 6.389 1.00 90.94 133 SER A CA 1
ATOM 1047 C C . SER A 1 133 ? -0.937 -4.932 5.366 1.00 90.94 133 SER A C 1
ATOM 1049 O O . SER A 1 133 ? -0.975 -6.104 5.740 1.00 90.94 133 SER A O 1
ATOM 1051 N N . TRP A 1 134 ? -0.608 -4.570 4.122 1.00 92.94 134 TRP A N 1
ATOM 1052 C CA . TRP A 1 134 ? -0.420 -5.502 3.010 1.00 92.94 134 TRP A CA 1
ATOM 1053 C C . TRP A 1 134 ? -1.655 -6.382 2.744 1.00 92.94 134 TRP A C 1
ATOM 1055 O O . TRP A 1 134 ? -1.514 -7.562 2.406 1.00 92.94 134 TRP A O 1
ATOM 1065 N N . GLN A 1 135 ? -2.849 -5.801 2.909 1.00 85.94 135 GLN A N 1
ATOM 1066 C CA . GLN A 1 135 ? -4.143 -6.415 2.585 1.00 85.94 135 GLN A CA 1
ATOM 1067 C C . GLN A 1 135 ? -4.646 -6.012 1.198 1.00 85.94 135 GLN A C 1
ATOM 1069 O O . GLN A 1 135 ? -4.217 -4.948 0.686 1.00 85.94 135 GLN A O 1
#

Mean predicted aligned error: 12.65 Å

pLDDT: mean 78.95, std 23.8, range [28.05, 98.0]

Sequence (135 aa):
MTEKNQDSLWDAMGKVGFRSGPSAAAEGEDLCQIPDAGNLKNHPYVSFLHRLEKPGRYTGGELHSVKKQEAELSFLLAFPDVYEIGMSHLGFKILYSHLNDLEGVRAERVYAPWVDCEKELRDRGLPLVSLESWQ

Solvent-accessible surface area (backbone atoms only — not comparable to full-atom values): 8759 Å² total; per-residue (Å²): 141,76,89,81,77,77,65,67,65,63,70,70,57,70,87,83,69,79,81,81,63,88,70,92,83,78,75,77,86,58,78,84,69,61,60,66,91,74,57,62,87,76,38,94,55,54,92,52,38,89,74,39,96,62,42,75,72,63,67,43,54,53,91,91,66,68,78,70,95,77,54,83,42,81,45,76,50,74,39,98,39,43,45,77,62,49,75,68,35,62,72,57,52,52,52,46,50,55,42,50,70,39,86,52,33,35,42,36,44,36,51,40,69,52,73,66,50,45,47,55,28,60,78,66,74,50,82,90,50,28,35,67,77,61,93

Foldseek 3Di:
DDDDDPPVVVVVPDDPDPPPDPPPPPPDPPPVPQPDPDPLVVAPCSVCLVVDPCSVQAQASDDVDDADPFAPEEAEAEDAAGSVVLVVDPVSVVVQVVQSVDPRGHYFYFYDDDPRVVVVCVVVVHDGATRRPRD

Nearest PDB structures (foldseek):
  7q6m-assembly1_D  TM=4.651E-01  e=1.351E+00  Yersinia pseudotuberculosis
  6dgi-assembly1_A-2  TM=5.433E-01  e=2.845E+00  Vibrio cholerae O1 biovar El Tor str. N16961

Radius of gyration: 22.24 Å; Cα contacts (8 Å, |Δi|>4): 117; chains: 1; bounding box: 31×80×41 Å

Secondary structure (DSSP, 8-state):
-----STHHHHSS----------S-SS---GGG-TTTT-GGG-TTTTTGGGSS-THHHH---TT----S--SEEEEEEESS-HHHHTT-HHHHHHHHHHHHSTTEEEEEEEPPPHHHHHHHHHHTPPP--TTT--